Protein AF-A0A9P5DTP7-F1 (afdb_monomer_lite)

Structure (mmCIF, N/CA/C/O backbone):
data_AF-A0A9P5DTP7-F1
#
_entry.id   AF-A0A9P5DTP7-F1
#
loop_
_atom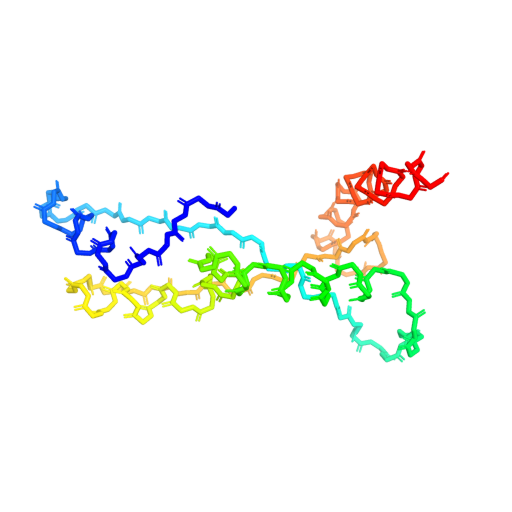_site.group_PDB
_atom_site.id
_atom_site.type_symbol
_atom_site.label_atom_id
_atom_site.label_alt_id
_atom_site.label_comp_id
_atom_site.label_asym_id
_atom_site.label_entity_id
_atom_site.label_seq_id
_atom_site.pdbx_PDB_ins_code
_atom_site.Cartn_x
_atom_site.Cartn_y
_atom_site.Cartn_z
_atom_site.occupancy
_atom_site.B_iso_or_equiv
_atom_site.auth_seq_id
_atom_site.auth_comp_id
_atom_site.auth_asym_id
_atom_site.auth_atom_id
_atom_site.pdbx_PDB_model_num
ATOM 1 N N . MET A 1 1 ? -2.652 10.927 -5.991 1.00 67.31 1 MET A N 1
ATOM 2 C CA . MET A 1 1 ? -2.037 11.871 -5.029 1.00 67.31 1 MET A CA 1
ATOM 3 C C . MET A 1 1 ? -3.066 12.916 -4.580 1.00 67.31 1 MET A C 1
ATOM 5 O O . MET A 1 1 ? -3.014 14.049 -5.035 1.00 67.31 1 MET A O 1
ATOM 9 N N . ALA A 1 2 ? -4.043 12.531 -3.750 1.00 84.06 2 ALA A N 1
ATOM 10 C CA . ALA A 1 2 ? -5.161 13.412 -3.368 1.00 84.06 2 ALA A CA 1
ATOM 11 C C . ALA A 1 2 ? -5.161 13.823 -1.882 1.00 84.06 2 ALA A C 1
ATOM 13 O O . ALA A 1 2 ? -5.740 14.849 -1.539 1.00 84.06 2 ALA A O 1
ATOM 14 N N . ILE A 1 3 ? -4.506 13.052 -1.007 1.00 92.50 3 ILE A N 1
ATOM 15 C CA . ILE A 1 3 ? -4.555 13.224 0.451 1.00 92.50 3 ILE A CA 1
ATOM 16 C C . ILE A 1 3 ? -3.165 13.588 0.971 1.00 92.50 3 ILE A C 1
ATOM 18 O O . ILE A 1 3 ? -2.204 12.860 0.733 1.00 92.50 3 ILE A O 1
ATOM 22 N N . ARG A 1 4 ? -3.071 14.719 1.677 1.00 92.94 4 ARG A N 1
ATOM 23 C CA . ARG A 1 4 ? -1.813 15.251 2.238 1.00 92.94 4 ARG A CA 1
ATOM 24 C C . ARG A 1 4 ? -1.612 14.891 3.708 1.00 92.94 4 ARG A C 1
ATOM 26 O O . ARG A 1 4 ? -0.481 14.780 4.156 1.00 92.94 4 ARG A O 1
ATOM 33 N N . ASP A 1 5 ? -2.710 14.724 4.438 1.00 95.00 5 ASP A N 1
ATOM 34 C CA . ASP A 1 5 ? -2.726 14.476 5.879 1.00 95.00 5 ASP A CA 1
ATOM 35 C C . ASP A 1 5 ? -3.557 13.219 6.161 1.00 95.00 5 ASP A C 1
ATOM 37 O O . ASP A 1 5 ? -4.780 13.264 6.319 1.00 95.00 5 ASP A O 1
ATOM 41 N N . TRP A 1 6 ? -2.878 12.073 6.125 1.00 95.50 6 TRP A N 1
ATOM 42 C CA . TRP A 1 6 ? -3.485 10.771 6.390 1.00 95.50 6 TRP A CA 1
ATOM 43 C C . TRP A 1 6 ? -3.899 10.574 7.848 1.00 95.50 6 TRP A C 1
ATOM 45 O O . TRP A 1 6 ? -5.013 10.091 8.044 1.00 95.50 6 TRP A O 1
ATOM 55 N N . PRO A 1 7 ? -3.105 10.974 8.862 1.00 95.94 7 PRO A N 1
ATOM 56 C CA . PRO A 1 7 ? -3.546 10.918 10.254 1.00 95.94 7 PRO A CA 1
ATOM 57 C C . PRO A 1 7 ? -4.877 11.641 10.476 1.00 95.94 7 PRO A C 1
ATOM 59 O O . PRO A 1 7 ? -5.800 11.073 11.061 1.00 95.94 7 PRO A O 1
ATOM 62 N N . ARG A 1 8 ? -5.028 12.856 9.930 1.00 96.94 8 ARG A N 1
ATOM 63 C CA . ARG A 1 8 ? -6.293 13.592 10.006 1.00 96.94 8 ARG A CA 1
ATOM 64 C C . ARG A 1 8 ? -7.430 12.863 9.299 1.00 96.94 8 ARG A C 1
ATOM 66 O O . ARG A 1 8 ? -8.525 12.805 9.851 1.00 96.94 8 ARG A O 1
ATOM 73 N N . LEU A 1 9 ? -7.196 12.322 8.101 1.00 96.19 9 LEU A N 1
ATOM 74 C CA . LEU A 1 9 ? -8.223 11.575 7.371 1.00 96.19 9 LEU A CA 1
ATOM 75 C C . LEU A 1 9 ? -8.685 10.342 8.159 1.00 96.19 9 LEU A C 1
ATOM 77 O O . LEU A 1 9 ? -9.886 10.098 8.237 1.00 96.19 9 LEU A O 1
ATOM 81 N N . MET A 1 10 ? -7.758 9.591 8.762 1.00 96.62 10 MET A N 1
ATOM 82 C CA . MET A 1 10 ? -8.107 8.421 9.573 1.00 96.62 10 MET A CA 1
ATOM 83 C C . MET A 1 10 ? -8.903 8.810 10.814 1.00 96.62 10 MET A C 1
ATOM 85 O O . MET A 1 10 ? -9.897 8.153 11.114 1.00 96.62 10 MET A O 1
ATOM 89 N N . GLN A 1 11 ? -8.523 9.897 11.492 1.00 97.44 11 GLN A N 1
ATOM 90 C CA . GLN A 1 11 ? -9.278 10.398 12.640 1.00 97.44 11 GLN A CA 1
ATOM 91 C C . GLN A 1 11 ? -10.697 10.808 12.233 1.00 97.44 11 GLN A C 1
ATOM 93 O O . GLN A 1 11 ? -11.670 10.382 12.845 1.00 97.44 11 GLN A O 1
ATOM 98 N N . GLN A 1 12 ? -10.828 11.568 11.143 1.00 97.06 12 GLN A N 1
ATOM 99 C CA . GLN A 1 12 ? -12.133 11.965 10.618 1.00 97.06 12 GLN A CA 1
ATOM 100 C C . GLN A 1 12 ? -12.983 10.754 10.240 1.00 97.06 12 GLN A C 1
ATOM 102 O O . GLN A 1 12 ? -14.174 10.736 10.534 1.00 97.06 12 GLN A O 1
ATOM 107 N N . ALA A 1 13 ? -12.388 9.744 9.606 1.00 95.94 13 ALA A N 1
ATOM 108 C CA . ALA A 1 13 ? -13.085 8.510 9.282 1.00 95.94 13 ALA A CA 1
ATOM 109 C C . ALA A 1 13 ? -13.604 7.834 10.561 1.00 95.94 13 ALA A C 1
ATOM 111 O O . ALA A 1 13 ? -14.793 7.536 10.650 1.00 95.94 13 ALA A O 1
ATOM 112 N N . PHE A 1 14 ? -12.744 7.666 11.570 1.00 96.00 14 PHE A N 1
ATOM 113 C CA . PHE A 1 14 ? -13.102 7.055 12.849 1.00 96.00 14 PHE A CA 1
ATOM 114 C C . PHE A 1 14 ? -14.254 7.788 13.552 1.00 96.00 14 PHE A C 1
ATOM 116 O O . PHE A 1 14 ? -15.230 7.150 13.943 1.00 96.00 14 PHE A O 1
ATOM 123 N N . ASP A 1 15 ? -14.193 9.119 13.629 1.00 97.06 15 ASP A N 1
ATOM 124 C CA . ASP A 1 15 ? -15.189 9.947 14.325 1.00 97.06 15 ASP A CA 1
ATOM 125 C C . ASP A 1 15 ? -16.591 9.879 13.688 1.00 97.06 15 ASP A C 1
ATOM 127 O O . ASP A 1 15 ? -17.596 10.110 14.362 1.00 97.06 15 ASP A O 1
ATOM 131 N N . HIS A 1 16 ? -16.677 9.576 12.387 1.00 96.31 16 HIS A N 1
ATOM 132 C CA . HIS A 1 16 ? -17.941 9.543 11.640 1.00 96.31 16 HIS A CA 1
ATOM 133 C C . HIS A 1 16 ? -18.487 8.128 11.420 1.00 96.31 16 HIS A C 1
ATOM 135 O O . HIS A 1 16 ? -19.640 7.971 11.002 1.00 96.31 16 HIS A O 1
ATOM 141 N N . PHE A 1 17 ? -17.696 7.086 11.688 1.00 95.19 17 PHE A N 1
ATOM 142 C CA . PHE A 1 17 ? -18.176 5.717 11.577 1.00 95.19 17 PHE A CA 1
ATOM 143 C C . PHE A 1 17 ? -19.090 5.347 12.745 1.00 95.19 17 PHE A C 1
ATOM 145 O O . PHE A 1 17 ? -18.853 5.667 13.908 1.00 95.19 17 PHE A O 1
ATOM 152 N N . LYS A 1 18 ? -20.161 4.612 12.431 1.00 95.44 18 LYS A N 1
ATOM 153 C CA . LYS A 1 18 ? -21.013 4.011 13.459 1.00 95.44 18 LYS A CA 1
ATOM 154 C C . LYS A 1 18 ? -20.239 2.903 14.186 1.00 95.44 18 LYS A C 1
ATOM 156 O O . LYS A 1 18 ? -19.462 2.196 13.537 1.00 95.44 18 LYS A O 1
ATOM 161 N N . PRO A 1 19 ? -20.498 2.674 15.485 1.00 93.25 19 PRO A N 1
ATOM 162 C CA . PRO A 1 19 ? -19.937 1.529 16.193 1.00 93.25 19 PRO A CA 1
ATOM 163 C C . PRO A 1 19 ? -20.208 0.215 15.442 1.00 93.25 19 PRO A C 1
ATOM 165 O O . PRO A 1 19 ? -21.349 -0.065 15.077 1.00 93.25 19 PRO A O 1
ATOM 168 N N . GLY A 1 20 ? -19.155 -0.571 15.200 1.00 92.12 20 GLY A N 1
ATOM 169 C CA . GLY A 1 20 ? -19.224 -1.845 14.472 1.00 92.12 20 GLY A CA 1
ATOM 170 C C . GLY A 1 20 ? -19.123 -1.748 12.943 1.00 92.12 20 GLY A C 1
ATOM 171 O O . GLY A 1 20 ? -19.216 -2.773 12.274 1.00 92.12 20 GLY A O 1
ATOM 172 N N . ALA A 1 21 ? -18.939 -0.554 12.372 1.00 93.88 21 ALA A N 1
ATOM 173 C CA . ALA A 1 21 ? -18.669 -0.407 10.943 1.00 93.88 21 ALA A CA 1
ATOM 174 C C . ALA A 1 21 ? -17.245 -0.862 10.571 1.00 93.88 21 ALA A C 1
ATOM 176 O O . ALA A 1 21 ? -16.325 -0.806 11.386 1.00 93.88 21 ALA A O 1
ATOM 177 N N . TYR A 1 22 ? -17.072 -1.254 9.307 1.00 93.44 22 TYR A N 1
ATOM 178 C CA . TYR A 1 22 ? -15.777 -1.599 8.726 1.00 93.44 22 TYR A CA 1
ATOM 179 C C . TYR A 1 22 ? -15.299 -0.501 7.780 1.00 93.44 22 TYR A C 1
AT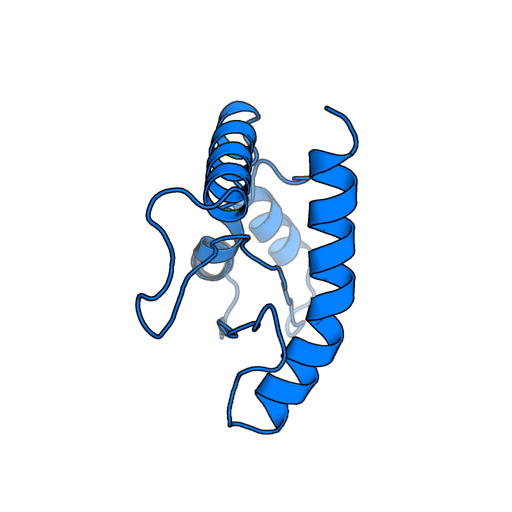OM 181 O O . TYR A 1 22 ? -16.078 0.059 7.009 1.00 93.44 22 TYR A O 1
ATOM 189 N N . PHE A 1 23 ? -13.995 -0.245 7.818 1.00 92.81 23 PHE A N 1
ATOM 190 C CA . PHE A 1 23 ? -13.302 0.665 6.921 1.00 92.81 23 PHE A CA 1
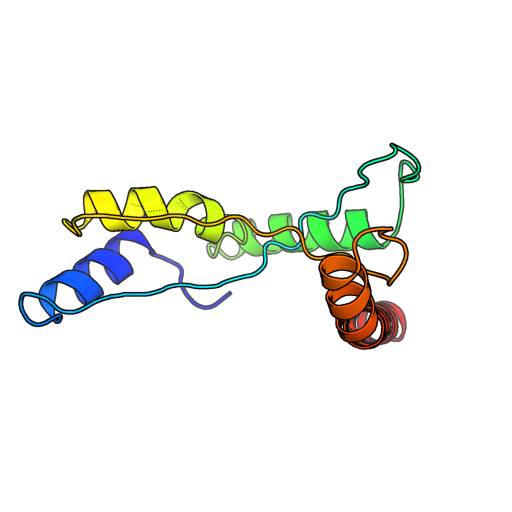ATOM 191 C C . PHE A 1 23 ? -12.242 -0.112 6.146 1.00 92.81 23 PHE A C 1
ATOM 193 O O . PHE A 1 23 ? -11.457 -0.850 6.739 1.00 92.81 23 PHE A O 1
ATOM 200 N N . GLN A 1 24 ? -12.230 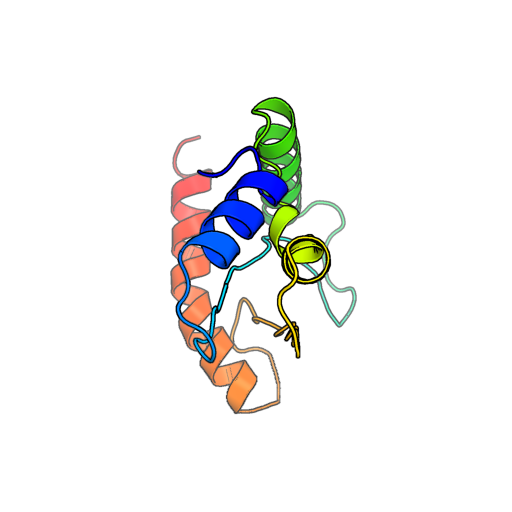0.042 4.822 1.00 94.88 24 GLN A N 1
ATOM 201 C CA . GLN A 1 24 ? -11.272 -0.624 3.949 1.00 94.88 24 GLN A CA 1
ATOM 202 C C . GLN A 1 24 ? -10.586 0.396 3.048 1.00 94.88 24 GLN A C 1
ATOM 204 O O . GLN A 1 24 ? -11.237 1.224 2.411 1.00 94.88 24 GLN A O 1
ATOM 209 N N . LEU A 1 25 ? -9.264 0.274 2.963 1.00 94.69 25 LEU A N 1
ATOM 210 C CA . LEU A 1 25 ? -8.435 0.980 2.000 1.00 94.69 25 LEU A CA 1
ATOM 211 C C . LEU A 1 25 ? -7.727 -0.029 1.105 1.00 94.69 25 LEU A C 1
ATOM 213 O O . LEU A 1 25 ? -7.270 -1.076 1.561 1.00 94.69 25 LEU A O 1
ATOM 217 N N . SER A 1 26 ? -7.627 0.307 -0.174 1.00 93.81 26 SER A N 1
ATOM 218 C CA . SER A 1 26 ? -6.898 -0.471 -1.170 1.00 93.81 26 SER A CA 1
ATOM 219 C C . SER A 1 26 ? -6.137 0.474 -2.083 1.00 93.81 26 SER A C 1
ATOM 221 O O . SER A 1 26 ? -6.678 1.490 -2.523 1.00 93.81 26 SER A O 1
ATOM 223 N N . GLY A 1 27 ? -4.893 0.133 -2.389 1.00 91.12 27 GLY A N 1
ATOM 224 C CA . GLY A 1 27 ? -4.060 0.921 -3.279 1.00 91.12 27 GLY A CA 1
ATOM 225 C C . GLY A 1 27 ? -2.867 0.121 -3.770 1.00 91.12 27 GLY A C 1
ATOM 226 O O . GLY A 1 27 ? -2.417 -0.815 -3.113 1.00 91.12 27 GLY A O 1
ATOM 227 N N . SER A 1 28 ? -2.365 0.506 -4.936 1.00 88.38 28 SER A N 1
ATOM 228 C CA . SER A 1 28 ? -1.125 -0.007 -5.503 1.00 88.38 28 SER A CA 1
ATOM 229 C C . SER A 1 28 ? 0.023 0.946 -5.186 1.00 88.38 28 SER A C 1
ATOM 231 O O . SER A 1 28 ? -0.112 2.164 -5.330 1.00 88.38 28 SER A O 1
ATOM 233 N N . VAL A 1 29 ? 1.171 0.391 -4.814 1.00 89.88 29 VAL A N 1
ATOM 234 C CA . VAL A 1 29 ? 2.424 1.139 -4.684 1.00 89.88 29 VAL A CA 1
ATOM 235 C C . VAL A 1 29 ? 3.263 0.822 -5.926 1.00 89.88 29 VAL A C 1
ATOM 237 O O . VAL A 1 29 ? 3.577 -0.352 -6.123 1.00 89.88 29 VAL A O 1
ATOM 240 N N . PRO A 1 30 ? 3.610 1.808 -6.779 1.00 84.56 30 PRO A N 1
ATOM 241 C CA . PRO A 1 30 ? 4.362 1.583 -8.019 1.00 84.56 30 PRO A CA 1
ATOM 242 C C . PRO A 1 30 ? 5.863 1.363 -7.744 1.00 84.56 30 PRO A C 1
ATOM 244 O O . PRO A 1 30 ? 6.730 2.047 -8.284 1.00 84.56 30 PRO A O 1
ATOM 247 N N . ASP A 1 31 ? 6.162 0.420 -6.854 1.00 87.25 31 ASP A N 1
ATOM 248 C CA . ASP A 1 31 ? 7.501 -0.031 -6.483 1.00 87.25 31 ASP A CA 1
ATOM 249 C C . ASP A 1 31 ? 7.812 -1.323 -7.255 1.00 87.25 31 ASP A C 1
ATOM 251 O O . ASP A 1 31 ? 7.516 -2.435 -6.808 1.00 87.25 31 ASP A O 1
ATOM 255 N N . PHE A 1 32 ? 8.328 -1.163 -8.477 1.00 84.69 32 PHE A N 1
ATOM 256 C CA . PHE A 1 32 ? 8.603 -2.269 -9.395 1.00 84.69 32 PHE A CA 1
ATOM 257 C C . PHE A 1 32 ? 9.804 -3.101 -8.931 1.00 84.69 32 PHE A C 1
ATOM 259 O O . PHE A 1 32 ? 10.895 -2.575 -8.715 1.00 84.69 32 PHE A O 1
ATOM 266 N N . LYS A 1 33 ? 9.614 -4.422 -8.833 1.00 83.38 33 LYS A N 1
ATOM 267 C CA . LYS A 1 33 ? 10.631 -5.389 -8.388 1.00 83.38 33 LYS A CA 1
ATOM 268 C C . LYS A 1 33 ? 10.655 -6.616 -9.290 1.00 83.38 33 LYS A C 1
ATOM 270 O O . LYS A 1 33 ? 9.678 -6.897 -9.981 1.00 83.38 33 LYS A O 1
ATOM 275 N N . SER A 1 34 ? 11.758 -7.360 -9.228 1.00 82.75 34 SER A N 1
ATOM 276 C CA . SER A 1 34 ? 11.872 -8.695 -9.821 1.00 82.75 34 SER A CA 1
ATOM 277 C C . SER A 1 34 ? 12.078 -9.739 -8.737 1.00 82.75 34 SER A C 1
ATOM 279 O O . SER A 1 34 ? 12.861 -9.515 -7.815 1.00 82.75 34 SER A O 1
ATOM 281 N N . ASP A 1 35 ? 11.421 -10.889 -8.874 1.00 81.44 35 ASP A N 1
ATOM 282 C CA . ASP A 1 35 ? 11.597 -12.023 -7.957 1.00 81.44 35 ASP A CA 1
ATOM 283 C C . ASP A 1 35 ? 12.856 -12.857 -8.294 1.00 81.44 35 ASP A C 1
ATOM 285 O O . ASP A 1 35 ? 13.331 -13.620 -7.459 1.00 81.44 35 ASP A O 1
ATOM 289 N N . ASP A 1 36 ? 13.411 -12.714 -9.502 1.00 81.12 36 ASP A N 1
ATOM 290 C CA . ASP A 1 36 ? 14.528 -13.514 -10.036 1.00 81.12 36 ASP A CA 1
ATOM 291 C C . ASP A 1 36 ? 15.820 -12.708 -10.279 1.00 81.12 36 ASP A C 1
ATOM 293 O O . ASP A 1 36 ? 16.796 -13.234 -10.810 1.00 81.12 36 ASP A O 1
ATOM 297 N N . GLY A 1 37 ? 15.830 -11.421 -9.916 1.00 73.25 37 GLY A N 1
ATOM 298 C CA . GLY A 1 37 ? 16.984 -10.539 -10.105 1.00 73.25 37 GLY A CA 1
ATOM 299 C C . GLY A 1 37 ? 17.318 -10.209 -11.565 1.00 73.25 37 GLY A C 1
ATOM 300 O O . GLY A 1 37 ? 18.357 -9.610 -11.818 1.00 73.25 37 GLY A O 1
ATOM 301 N N . THR A 1 38 ? 16.449 -10.545 -12.525 1.00 76.44 38 THR A N 1
ATOM 302 C CA . THR A 1 38 ? 16.655 -10.235 -13.956 1.00 76.44 38 THR A CA 1
ATOM 303 C C . THR A 1 38 ? 16.410 -8.769 -14.310 1.00 76.44 38 THR A C 1
ATOM 305 O O . THR A 1 38 ? 16.567 -8.376 -15.467 1.00 76.44 38 THR A O 1
ATOM 308 N N . LEU A 1 39 ? 16.039 -7.946 -13.324 1.00 73.00 39 LEU A N 1
ATOM 309 C CA . LEU A 1 39 ? 15.820 -6.523 -13.520 1.00 73.00 39 LEU A CA 1
ATOM 310 C C . LEU A 1 39 ? 17.139 -5.857 -13.937 1.00 73.00 39 LEU A C 1
ATOM 312 O O . LEU A 1 39 ? 18.107 -5.914 -13.173 1.00 73.00 39 LEU A O 1
ATOM 316 N N . PRO A 1 40 ? 17.198 -5.207 -15.112 1.00 72.19 40 PRO A N 1
ATOM 317 C CA . PRO A 1 40 ? 18.350 -4.395 -15.458 1.00 72.19 40 PRO A CA 1
ATOM 318 C C . PRO A 1 40 ? 18.559 -3.289 -14.407 1.00 72.19 40 PRO A C 1
ATOM 320 O O . PRO A 1 40 ? 17.604 -2.889 -13.739 1.00 72.19 40 PRO A O 1
ATOM 323 N N . PRO A 1 41 ? 19.784 -2.761 -14.261 1.00 63.84 41 PRO A N 1
ATOM 324 C CA . PRO A 1 41 ? 20.075 -1.700 -13.297 1.00 63.84 41 PRO A CA 1
ATOM 325 C C . PRO A 1 41 ? 19.384 -0.368 -13.629 1.00 63.84 41 PRO A C 1
ATOM 327 O O . PRO A 1 41 ? 19.144 0.420 -12.715 1.00 63.84 41 PRO A O 1
ATOM 330 N N . ASP A 1 42 ? 19.041 -0.131 -14.902 1.00 63.62 42 ASP A N 1
ATOM 331 C CA . ASP A 1 42 ? 18.416 1.117 -15.358 1.00 63.62 42 ASP A CA 1
ATOM 332 C C . ASP A 1 42 ? 17.249 0.905 -16.346 1.00 63.62 42 ASP A C 1
ATOM 334 O O . ASP A 1 42 ? 17.332 1.242 -17.528 1.00 63.62 42 ASP A O 1
ATOM 338 N N . PRO A 1 43 ? 16.149 0.261 -15.929 1.00 72.12 43 PRO A N 1
ATOM 339 C CA . PRO A 1 43 ? 14.966 0.150 -16.753 1.00 72.12 43 PRO A CA 1
ATOM 340 C C . PRO A 1 43 ? 14.103 1.400 -16.590 1.00 72.12 43 PRO A C 1
ATOM 342 O O . PRO A 1 43 ? 13.828 1.840 -15.470 1.00 72.12 43 PRO A O 1
ATOM 345 N N . ALA A 1 44 ? 13.549 1.877 -17.701 1.00 76.88 44 ALA A N 1
ATOM 346 C CA . ALA A 1 44 ? 12.698 3.065 -17.742 1.00 76.88 44 ALA A CA 1
ATOM 347 C C . ALA A 1 44 ? 11.513 3.032 -16.742 1.00 76.88 44 ALA A C 1
ATOM 349 O O . ALA A 1 44 ? 11.067 4.069 -16.259 1.00 76.88 44 ALA A O 1
ATOM 350 N N . TYR A 1 45 ? 11.013 1.847 -16.368 1.00 75.12 45 TYR A N 1
ATOM 351 C CA . TYR A 1 45 ? 9.950 1.705 -15.361 1.00 75.12 45 TYR A CA 1
ATOM 352 C C . TYR A 1 45 ? 10.429 1.892 -13.909 1.00 75.12 45 TYR A C 1
ATOM 354 O O . TYR A 1 45 ? 9.654 2.374 -13.083 1.00 75.12 45 TYR A O 1
ATOM 362 N N . ILE A 1 46 ? 11.686 1.564 -13.576 1.00 81.88 46 ILE A N 1
ATOM 363 C CA . ILE A 1 46 ? 12.246 1.897 -12.252 1.00 81.88 46 ILE A CA 1
ATOM 364 C C . ILE A 1 46 ? 12.433 3.406 -12.153 1.00 81.88 46 ILE A C 1
ATOM 366 O O . ILE A 1 46 ? 12.100 3.989 -11.123 1.00 81.88 46 ILE A O 1
ATOM 370 N N . GLU A 1 47 ? 12.952 4.034 -13.210 1.00 82.88 47 GLU A N 1
ATOM 371 C CA . GLU A 1 47 ? 13.093 5.488 -13.270 1.00 82.88 47 GLU A CA 1
ATOM 372 C C . GLU A 1 47 ? 11.730 6.164 -13.086 1.00 82.88 47 GLU A C 1
ATOM 374 O O . GLU A 1 47 ? 11.577 6.979 -12.181 1.00 82.88 47 GLU A O 1
ATOM 379 N N . MET A 1 48 ? 10.705 5.724 -13.824 1.00 82.88 48 MET A N 1
ATOM 380 C CA . MET A 1 48 ? 9.332 6.213 -13.667 1.00 82.88 48 MET A CA 1
ATOM 381 C C . MET A 1 48 ? 8.833 6.109 -12.215 1.00 82.88 48 MET A C 1
ATOM 383 O O . MET A 1 48 ? 8.265 7.068 -11.688 1.00 82.88 48 MET A O 1
ATOM 387 N N . GLY A 1 49 ? 9.059 4.969 -11.549 1.00 87.88 49 GLY A N 1
ATOM 388 C CA . GLY A 1 49 ? 8.706 4.780 -10.139 1.00 87.88 49 GLY A CA 1
ATOM 389 C C . GLY A 1 49 ? 9.458 5.739 -9.210 1.00 87.88 49 GLY A C 1
ATOM 390 O O . GLY A 1 49 ? 8.842 6.410 -8.381 1.00 87.88 49 GLY A O 1
ATOM 391 N N . LYS A 1 50 ? 10.779 5.874 -9.380 1.00 87.88 50 LYS A N 1
ATOM 392 C CA . LYS A 1 50 ? 11.611 6.815 -8.607 1.00 87.88 50 LYS A CA 1
ATOM 393 C C . LYS A 1 50 ? 11.130 8.253 -8.781 1.00 87.88 50 LYS A C 1
ATOM 395 O O . LYS A 1 50 ? 10.858 8.924 -7.787 1.00 87.88 50 LYS A O 1
ATOM 400 N N . THR A 1 51 ? 10.944 8.694 -10.023 1.00 88.69 51 THR A N 1
ATOM 401 C CA . THR A 1 51 ? 10.435 10.027 -10.352 1.00 88.69 51 THR A CA 1
ATOM 402 C C . THR A 1 51 ? 9.062 10.265 -9.730 1.00 88.69 51 THR A C 1
ATOM 404 O O . THR A 1 51 ? 8.839 11.317 -9.131 1.00 88.69 51 THR A O 1
ATOM 407 N N . TYR A 1 52 ? 8.157 9.281 -9.792 1.00 89.75 52 TYR A N 1
ATOM 408 C CA . TYR A 1 52 ? 6.853 9.359 -9.133 1.00 89.75 52 TYR A CA 1
ATOM 409 C C . TYR A 1 52 ? 6.997 9.598 -7.626 1.00 89.75 52 TYR A C 1
ATOM 411 O O . TYR A 1 52 ? 6.380 10.523 -7.092 1.00 89.75 52 TYR A O 1
ATOM 419 N N . PHE A 1 53 ? 7.832 8.820 -6.932 1.00 92.00 53 PHE A N 1
ATOM 420 C CA . PHE A 1 53 ? 8.015 8.985 -5.492 1.00 92.00 53 PHE A CA 1
ATOM 421 C C . PHE A 1 53 ? 8.668 10.323 -5.136 1.00 92.00 53 PHE A C 1
ATOM 423 O O . PHE A 1 53 ? 8.185 10.996 -4.224 1.00 92.00 53 PHE A O 1
ATOM 430 N N . GLU A 1 54 ? 9.687 10.757 -5.874 1.00 92.00 54 GLU A N 1
ATOM 431 C CA . GLU A 1 54 ? 10.323 12.063 -5.677 1.00 92.00 54 GLU A CA 1
ATOM 432 C C . GLU A 1 54 ? 9.333 13.219 -5.862 1.00 92.00 54 GLU A C 1
ATOM 434 O O . GLU A 1 54 ? 9.234 14.101 -5.004 1.00 92.00 54 GLU A O 1
ATOM 439 N N . MET A 1 55 ? 8.554 13.202 -6.947 1.00 92.06 55 MET A N 1
ATOM 440 C CA . MET A 1 55 ? 7.516 14.203 -7.197 1.00 92.06 55 MET A CA 1
ATOM 441 C C . MET A 1 55 ? 6.462 14.187 -6.090 1.00 92.06 55 MET A C 1
ATOM 443 O O . MET A 1 55 ? 6.119 15.243 -5.561 1.00 92.06 55 MET A O 1
ATOM 447 N N . SER A 1 56 ? 5.995 12.999 -5.693 1.00 92.25 56 SER A N 1
ATOM 448 C CA . SER A 1 56 ? 4.975 12.824 -4.653 1.00 92.25 56 SER A CA 1
ATOM 449 C C . SER A 1 56 ? 5.408 13.425 -3.306 1.00 92.25 56 SER A C 1
ATOM 451 O O . SER A 1 56 ? 4.622 14.091 -2.626 1.00 92.25 56 SER A O 1
ATOM 453 N N . GLN A 1 57 ? 6.687 13.272 -2.946 1.00 90.81 57 GLN A N 1
ATOM 454 C CA . GLN A 1 57 ? 7.250 13.863 -1.735 1.00 90.81 57 GLN A CA 1
ATOM 455 C C . GLN A 1 57 ? 7.342 15.384 -1.846 1.00 90.81 57 GLN A C 1
ATOM 457 O O . GLN A 1 57 ? 6.910 16.084 -0.933 1.00 90.81 57 GLN A O 1
ATOM 462 N N . ARG A 1 58 ? 7.830 15.909 -2.978 1.00 91.56 58 ARG A N 1
ATOM 463 C CA . ARG A 1 58 ? 7.954 17.361 -3.201 1.00 91.56 58 ARG A CA 1
ATOM 464 C C . ARG A 1 58 ? 6.615 18.079 -3.154 1.00 91.56 58 ARG A C 1
ATOM 466 O O . ARG A 1 58 ? 6.532 19.178 -2.618 1.00 91.56 58 ARG A O 1
ATOM 473 N N . ILE A 1 59 ? 5.564 17.464 -3.691 1.00 91.50 59 ILE A N 1
ATOM 474 C CA . ILE A 1 59 ? 4.230 18.057 -3.629 1.00 91.50 59 ILE A CA 1
ATOM 475 C C . ILE A 1 59 ? 3.588 17.899 -2.252 1.00 91.50 59 ILE A C 1
ATOM 477 O O . ILE A 1 59 ? 2.515 18.451 -2.072 1.00 91.50 59 ILE A O 1
ATOM 481 N N . GLY A 1 60 ? 4.171 17.165 -1.298 1.00 88.88 60 GLY A N 1
ATOM 482 C CA . GLY A 1 60 ? 3.585 16.932 0.027 1.00 88.88 60 GLY A CA 1
ATOM 483 C C . GLY A 1 60 ? 2.416 15.939 0.025 1.00 88.88 60 GLY A C 1
ATOM 484 O O . GLY A 1 60 ? 1.495 16.069 0.825 1.00 88.88 60 GLY A O 1
ATOM 485 N N . CYS A 1 61 ? 2.408 14.986 -0.909 1.00 91.50 61 CYS A N 1
ATOM 486 C CA . CYS A 1 61 ? 1.449 13.884 -0.968 1.00 91.50 61 CYS A CA 1
ATOM 487 C C . CYS A 1 61 ? 2.219 12.597 -1.269 1.00 91.50 61 CYS A C 1
ATOM 489 O O . CYS A 1 61 ? 2.269 12.156 -2.417 1.00 91.50 61 CYS A O 1
ATOM 491 N N . SER A 1 62 ? 2.836 12.017 -0.240 1.00 90.81 62 SER A N 1
ATOM 492 C CA . SER A 1 62 ? 3.733 10.870 -0.386 1.00 90.81 62 SER A CA 1
ATOM 493 C C . SER A 1 62 ? 3.040 9.676 -1.059 1.00 90.81 62 SER A C 1
ATOM 495 O O . SER A 1 62 ? 1.973 9.224 -0.647 1.00 90.81 62 SER A O 1
ATOM 497 N N . GLY A 1 63 ? 3.667 9.135 -2.104 1.00 90.62 63 GLY A N 1
ATOM 498 C CA . GLY A 1 63 ? 3.236 7.898 -2.757 1.00 90.62 63 GLY A CA 1
ATOM 499 C C . GLY A 1 63 ? 3.431 6.651 -1.890 1.00 90.62 63 GLY A C 1
ATOM 500 O O . GLY A 1 63 ? 2.899 5.598 -2.224 1.00 90.62 63 GLY A O 1
ATOM 501 N N . TRP A 1 64 ? 4.167 6.771 -0.779 1.00 92.56 64 TRP A N 1
ATOM 502 C CA . TRP A 1 64 ? 4.433 5.684 0.166 1.00 92.56 64 TRP A CA 1
ATOM 503 C C . TRP A 1 64 ? 3.360 5.529 1.246 1.00 92.56 64 TRP A C 1
ATOM 505 O O . TRP A 1 64 ? 3.416 4.584 2.017 1.00 92.56 64 TRP A O 1
ATOM 515 N N . GLU A 1 65 ? 2.372 6.420 1.315 1.00 93.12 65 GLU A N 1
ATOM 516 C CA . GLU A 1 65 ? 1.338 6.378 2.359 1.00 93.12 65 GLU A CA 1
ATOM 517 C C . GLU A 1 65 ? 0.570 5.050 2.475 1.00 93.12 65 GLU A C 1
ATOM 519 O O . GLU A 1 65 ? 0.248 4.681 3.606 1.00 93.12 65 GLU A O 1
ATOM 524 N N . PRO A 1 66 ? 0.338 4.268 1.396 1.00 93.75 66 PRO A N 1
ATOM 525 C CA . PRO A 1 66 ? -0.278 2.953 1.536 1.00 93.75 66 PRO A CA 1
ATOM 526 C C . PRO A 1 66 ? 0.459 1.998 2.483 1.00 93.75 66 PRO A C 1
ATOM 528 O O . PRO A 1 66 ? -0.193 1.179 3.121 1.00 93.75 66 PRO A O 1
ATOM 531 N N . THR A 1 67 ? 1.784 2.125 2.643 1.00 93.44 67 THR A N 1
ATOM 532 C CA . THR A 1 67 ? 2.563 1.281 3.573 1.00 93.44 67 THR A CA 1
ATOM 533 C C . THR A 1 67 ? 2.409 1.691 5.040 1.00 93.44 67 THR A C 1
ATOM 535 O O . THR A 1 67 ? 2.894 0.998 5.929 1.00 93.44 67 THR A O 1
ATOM 538 N N . ARG A 1 68 ? 1.746 2.824 5.304 1.00 94.81 68 ARG A N 1
ATOM 539 C CA . ARG A 1 68 ? 1.518 3.385 6.644 1.00 94.81 68 ARG A CA 1
ATOM 540 C C . ARG A 1 68 ? 0.051 3.370 7.054 1.00 94.81 68 ARG A C 1
ATOM 542 O O . ARG A 1 68 ? -0.271 3.718 8.185 1.00 94.81 68 ARG A O 1
ATOM 549 N N . TRP A 1 69 ? -0.861 2.956 6.174 1.00 95.69 69 TRP A N 1
ATOM 550 C CA . TRP A 1 69 ? -2.297 2.957 6.468 1.00 95.69 69 TRP A CA 1
ATOM 551 C C . TRP A 1 69 ? -2.665 2.134 7.696 1.00 95.69 69 TRP A C 1
ATOM 553 O O . TRP A 1 69 ? -3.546 2.550 8.450 1.00 95.69 69 TRP A O 1
ATOM 563 N N . LYS A 1 70 ? -1.985 1.006 7.927 1.00 96.12 70 LYS A N 1
ATOM 564 C CA . LYS A 1 70 ? -2.191 0.192 9.127 1.00 96.12 70 LYS A CA 1
ATOM 565 C C . LYS A 1 70 ? -1.893 0.984 10.398 1.00 96.12 70 LYS A C 1
ATOM 567 O O . LYS A 1 70 ? -2.740 1.047 11.283 1.00 96.12 70 LYS A O 1
ATOM 572 N N . GLU A 1 71 ? -0.724 1.617 10.452 1.00 96.81 71 GLU A N 1
ATOM 573 C CA . GLU A 1 71 ? -0.297 2.454 11.575 1.00 96.81 71 GLU A CA 1
ATOM 574 C C . GLU A 1 71 ? -1.259 3.631 11.781 1.00 96.81 71 GLU A C 1
ATOM 576 O O . GLU A 1 71 ? -1.770 3.830 12.881 1.00 96.81 71 GLU A O 1
ATOM 581 N N . HIS A 1 72 ? -1.589 4.364 10.711 1.00 96.69 72 HIS A N 1
ATOM 582 C CA . HIS A 1 72 ? -2.519 5.495 10.782 1.00 96.69 72 HIS A CA 1
ATOM 583 C C . HIS A 1 72 ? -3.900 5.076 11.305 1.00 96.69 72 HIS A C 1
ATOM 585 O O . HIS A 1 72 ? -4.501 5.791 12.104 1.00 96.69 72 HIS A O 1
ATOM 591 N N . SER A 1 73 ? -4.396 3.907 10.887 1.00 96.31 73 SER A N 1
ATOM 592 C CA . SER A 1 73 ? -5.689 3.378 11.339 1.00 96.31 73 SER A CA 1
ATOM 593 C C . SER A 1 73 ? -5.653 2.985 12.819 1.00 96.31 73 SER A C 1
ATOM 595 O O . SER A 1 73 ? -6.581 3.293 13.564 1.00 96.31 73 SER A O 1
ATOM 597 N N . GLN A 1 74 ? -4.571 2.342 13.267 1.00 96.50 74 GLN A N 1
ATOM 598 C CA . GLN A 1 74 ? -4.386 1.984 14.676 1.00 96.50 74 GLN A CA 1
ATOM 599 C C . GLN A 1 74 ? -4.313 3.232 15.564 1.00 96.50 74 GLN A C 1
ATOM 601 O O . GLN A 1 74 ? -4.987 3.292 16.591 1.00 96.50 74 GLN A O 1
ATOM 606 N N . ASN A 1 75 ? -3.564 4.249 15.134 1.00 97.44 75 ASN A N 1
ATOM 607 C CA . ASN A 1 75 ? -3.417 5.508 15.865 1.00 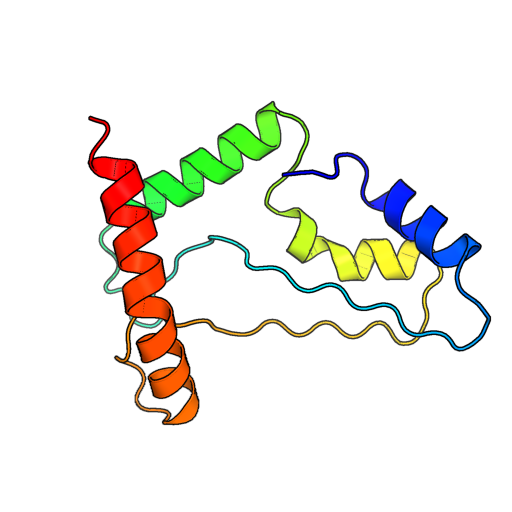97.44 75 ASN A CA 1
ATOM 608 C C . ASN A 1 75 ? -4.738 6.288 15.981 1.00 97.44 75 ASN A C 1
ATOM 610 O O . ASN A 1 75 ? -4.967 6.932 17.000 1.00 97.44 75 ASN A O 1
ATOM 614 N N . ALA A 1 76 ? -5.620 6.205 14.978 1.00 96.50 76 ALA A N 1
ATOM 615 C CA . ALA A 1 76 ? -6.948 6.826 15.020 1.00 96.50 76 ALA A CA 1
ATOM 616 C C . ALA A 1 76 ? -7.947 6.103 15.949 1.00 96.50 76 ALA A C 1
ATOM 618 O O . ALA A 1 76 ? -8.979 6.673 16.297 1.00 96.50 76 ALA A O 1
ATOM 619 N N . GLY A 1 77 ? -7.656 4.863 16.363 1.00 95.69 77 GLY A N 1
ATOM 620 C CA . GLY A 1 77 ? -8.488 4.086 17.289 1.00 95.69 77 GLY A CA 1
ATOM 621 C C . GLY A 1 77 ? -9.266 2.926 16.660 1.00 95.69 77 GLY A C 1
ATOM 622 O O . GLY A 1 77 ? -10.042 2.269 17.364 1.00 95.69 77 GLY A O 1
ATOM 623 N N . PHE A 1 78 ? -9.062 2.626 15.370 1.00 95.75 78 PHE A N 1
ATOM 624 C CA . PHE A 1 78 ? -9.645 1.430 14.758 1.00 95.75 78 PHE A CA 1
ATOM 625 C C . PHE A 1 78 ? -9.110 0.158 15.429 1.00 95.75 78 PHE A C 1
ATOM 627 O O . PHE A 1 78 ? -7.927 0.042 15.756 1.00 95.75 78 PHE A O 1
ATOM 634 N N . LYS A 1 79 ? -9.999 -0.820 15.617 1.00 94.50 79 LYS A N 1
ATOM 635 C CA . LYS A 1 79 ? -9.676 -2.136 16.181 1.00 94.50 79 LYS A CA 1
ATOM 636 C C . LYS A 1 79 ? -9.606 -3.183 15.073 1.00 94.50 79 LYS A C 1
ATOM 638 O O . LYS A 1 79 ? -10.133 -2.962 13.988 1.00 94.50 79 LYS A O 1
ATOM 643 N N . ASP A 1 80 ? -8.933 -4.298 15.357 1.00 95.12 80 ASP A N 1
ATOM 644 C CA . ASP A 1 80 ? -8.824 -5.448 14.447 1.00 95.12 80 ASP A CA 1
ATOM 645 C C . ASP A 1 80 ? -8.271 -5.087 13.055 1.00 95.12 80 ASP A C 1
ATOM 647 O O . ASP A 1 80 ? -8.721 -5.585 12.025 1.00 95.12 80 ASP A O 1
ATOM 651 N N . VAL A 1 81 ? -7.276 -4.192 13.017 1.00 96.31 81 VAL A N 1
ATOM 652 C CA . VAL A 1 81 ? -6.692 -3.695 11.763 1.00 96.31 81 VAL A CA 1
ATOM 653 C C . VAL A 1 81 ? -5.886 -4.795 11.065 1.00 96.31 81 VAL A C 1
ATOM 655 O O . VAL A 1 81 ? -4.823 -5.210 11.540 1.00 96.31 81 VAL A O 1
ATOM 658 N N . VAL A 1 82 ? -6.367 -5.223 9.896 1.00 96.31 82 VAL A N 1
ATOM 659 C CA . VAL A 1 82 ? -5.716 -6.209 9.022 1.00 96.31 82 VAL A CA 1
ATOM 660 C C . VAL A 1 82 ? -5.082 -5.508 7.824 1.00 96.31 82 VAL A C 1
ATOM 662 O O . VAL A 1 82 ? -5.706 -4.672 7.178 1.00 96.31 82 VAL A O 1
ATOM 665 N N . GLU A 1 83 ? -3.851 -5.894 7.499 1.00 96.00 83 GLU A N 1
ATOM 666 C CA . GLU A 1 83 ? -3.149 -5.459 6.291 1.00 96.00 83 GLU A CA 1
ATOM 667 C C . GLU A 1 83 ? -2.866 -6.670 5.407 1.00 96.00 83 GLU A C 1
ATOM 669 O O . GLU A 1 83 ? -2.423 -7.713 5.893 1.00 96.00 83 GLU A O 1
ATOM 674 N N . GLN A 1 84 ? -3.131 -6.524 4.110 1.00 95.25 84 GLN A N 1
ATOM 675 C CA . GLN A 1 84 ? -2.855 -7.542 3.104 1.00 95.25 84 GLN A CA 1
ATOM 676 C C . GLN A 1 84 ? -2.020 -6.920 1.990 1.00 95.25 84 GLN A C 1
ATOM 678 O O . GLN A 1 84 ? -2.489 -6.041 1.269 1.00 95.25 84 GLN A O 1
ATOM 683 N N . VAL A 1 85 ? -0.781 -7.390 1.848 1.00 92.88 85 VAL A N 1
ATOM 684 C CA . VAL A 1 85 ? 0.110 -6.995 0.753 1.00 92.88 85 VAL A CA 1
ATOM 685 C C . VAL A 1 85 ? 0.053 -8.076 -0.317 1.00 92.88 85 VAL A C 1
ATOM 687 O O . VAL A 1 85 ? 0.452 -9.216 -0.082 1.00 92.88 85 VAL A O 1
ATOM 690 N N . LEU A 1 86 ? -0.457 -7.714 -1.491 1.00 91.62 86 LEU A N 1
ATOM 691 C CA . LEU A 1 86 ? -0.628 -8.627 -2.617 1.00 91.62 86 LEU A CA 1
ATOM 692 C C . LEU A 1 86 ? 0.431 -8.353 -3.683 1.00 91.62 86 LEU A C 1
ATOM 694 O O . LEU A 1 86 ? 0.704 -7.203 -4.027 1.00 91.62 86 LEU A O 1
ATOM 698 N N . LYS A 1 87 ? 1.014 -9.422 -4.231 1.00 89.75 87 LYS A N 1
ATOM 699 C CA . LYS A 1 87 ? 1.884 -9.326 -5.405 1.00 89.75 87 LYS A CA 1
ATOM 700 C C . LYS A 1 87 ? 1.024 -9.162 -6.655 1.00 89.75 87 LYS A C 1
ATOM 702 O O . LYS A 1 87 ? 0.154 -9.992 -6.906 1.00 89.75 87 LYS A O 1
ATOM 707 N N . VAL A 1 88 ? 1.316 -8.139 -7.455 1.00 91.31 88 VAL A N 1
ATOM 708 C CA . VAL A 1 88 ? 0.671 -7.905 -8.754 1.00 91.31 88 VAL A CA 1
ATOM 709 C C . VAL A 1 88 ? 1.720 -8.077 -9.857 1.00 91.31 88 VAL A C 1
ATOM 711 O O . VAL A 1 88 ? 2.598 -7.226 -10.000 1.00 91.31 88 VAL A O 1
ATOM 714 N N . PRO A 1 89 ? 1.692 -9.190 -10.610 1.00 91.69 89 PRO A N 1
ATOM 715 C CA . PRO A 1 89 ? 2.591 -9.394 -11.740 1.00 91.69 89 PRO A CA 1
ATOM 716 C C . PRO A 1 89 ? 2.258 -8.431 -12.882 1.00 91.69 89 PRO A C 1
ATOM 718 O O . PRO A 1 89 ? 1.095 -8.257 -13.224 1.00 91.69 89 PRO A O 1
ATOM 721 N N . THR A 1 90 ? 3.274 -7.862 -13.529 1.00 88.81 90 THR A N 1
ATOM 722 C CA . THR A 1 90 ? 3.094 -6.981 -14.701 1.00 88.81 90 THR A CA 1
ATOM 723 C C . THR A 1 90 ? 2.874 -7.748 -16.006 1.00 88.81 90 THR A C 1
ATOM 725 O O . THR A 1 90 ? 2.578 -7.156 -17.042 1.00 88.81 90 THR A O 1
ATOM 728 N N . ASN A 1 91 ? 3.073 -9.068 -15.991 1.00 87.06 91 ASN A N 1
ATOM 729 C CA . ASN A 1 91 ? 2.891 -9.935 -17.147 1.00 87.06 91 ASN A CA 1
ATOM 730 C C . ASN A 1 91 ? 2.530 -11.375 -16.690 1.00 87.06 91 ASN A C 1
ATOM 732 O O . ASN A 1 91 ? 2.725 -11.704 -15.517 1.00 87.06 91 ASN A O 1
ATOM 736 N N . PRO A 1 92 ? 2.029 -12.253 -17.582 1.00 90.44 92 PRO A N 1
ATOM 737 C CA . PRO A 1 92 ? 1.556 -13.600 -17.236 1.00 90.44 92 PRO A CA 1
ATOM 738 C C . PRO A 1 92 ? 2.670 -14.661 -17.050 1.00 90.44 92 PRO A C 1
ATOM 740 O O . PRO A 1 92 ? 2.417 -15.859 -17.201 1.00 90.44 92 PRO A O 1
ATOM 743 N N . TRP A 1 93 ? 3.906 -14.261 -16.728 1.00 89.69 93 TRP A N 1
ATOM 744 C CA . TRP A 1 93 ? 5.035 -15.164 -16.458 1.00 89.69 93 TRP A CA 1
ATOM 745 C C . TRP A 1 93 ? 4.872 -16.111 -15.254 1.00 89.69 93 TRP A C 1
ATOM 747 O O . TRP A 1 93 ? 5.464 -17.197 -15.311 1.00 89.69 93 TRP A O 1
ATOM 757 N N . PRO A 1 94 ? 4.136 -15.778 -14.167 1.00 90.06 94 PRO A N 1
ATOM 758 C CA . PRO A 1 94 ? 4.086 -16.648 -12.998 1.00 90.06 94 PRO A CA 1
ATOM 759 C C . PRO A 1 94 ? 3.567 -18.048 -13.335 1.00 90.06 94 PRO A C 1
ATOM 761 O O . PRO A 1 94 ? 2.673 -18.228 -14.163 1.00 90.06 94 PRO A O 1
ATOM 764 N N . LYS A 1 95 ? 4.122 -19.070 -12.672 1.00 90.50 95 LYS A N 1
ATOM 765 C CA . LYS A 1 95 ? 3.653 -20.459 -12.830 1.00 90.50 95 LYS A CA 1
ATOM 766 C C . LYS A 1 95 ? 2.295 -20.683 -12.172 1.00 90.50 95 LYS A C 1
ATOM 768 O O . LYS A 1 95 ? 1.501 -21.467 -12.688 1.00 90.50 95 LYS A O 1
ATOM 773 N N . ASP A 1 96 ? 2.060 -20.009 -11.049 1.00 94.12 96 ASP A N 1
ATOM 774 C CA . ASP A 1 96 ? 0.785 -20.048 -10.346 1.00 94.12 96 ASP A CA 1
ATOM 775 C C . ASP A 1 96 ? -0.344 -19.543 -11.255 1.00 94.12 96 ASP A C 1
ATOM 777 O O . ASP A 1 96 ? -0.215 -18.510 -11.916 1.00 94.12 96 ASP A O 1
ATOM 781 N N . ARG A 1 97 ? -1.448 -20.296 -11.307 1.00 94.75 97 ARG A N 1
ATOM 782 C CA . ARG A 1 97 ? -2.554 -20.013 -12.227 1.00 94.75 97 ARG A CA 1
ATOM 783 C C . ARG A 1 97 ? -3.234 -18.684 -11.904 1.00 94.75 97 ARG A C 1
ATOM 785 O O . ARG A 1 97 ? -3.551 -17.942 -12.828 1.00 94.75 97 ARG A O 1
ATOM 792 N N . HIS A 1 98 ? -3.429 -18.379 -10.625 1.00 93.88 98 HIS A N 1
ATOM 793 C CA . HIS A 1 98 ? -4.108 -17.161 -10.204 1.00 93.88 98 HIS A CA 1
ATOM 794 C C . HIS A 1 98 ? -3.256 -15.922 -10.504 1.00 93.88 98 HIS A C 1
ATOM 796 O O . HIS A 1 98 ? -3.733 -14.970 -11.119 1.00 93.88 98 HIS A O 1
ATOM 802 N N . LEU A 1 99 ? -1.963 -15.963 -10.174 1.00 93.38 99 LEU A N 1
ATOM 803 C CA . LEU A 1 99 ? -1.031 -14.877 -10.493 1.00 93.38 99 LEU A CA 1
ATOM 804 C C . LEU A 1 99 ? -0.848 -14.686 -12.004 1.00 93.38 99 LEU A C 1
ATOM 806 O O . LEU A 1 99 ? -0.702 -13.557 -12.468 1.00 93.38 99 LEU A O 1
ATOM 810 N N . LYS A 1 100 ? -0.888 -15.768 -12.787 1.00 93.69 100 LYS A N 1
ATOM 811 C CA . LYS A 1 100 ? -0.860 -15.695 -14.252 1.00 93.69 100 LYS A CA 1
ATOM 812 C C . LYS A 1 100 ? -2.076 -14.966 -14.816 1.00 93.69 100 LYS A C 1
ATOM 814 O O . LYS A 1 100 ? -1.914 -14.145 -15.714 1.00 93.69 100 LYS A O 1
ATOM 819 N N . GLU A 1 101 ? -3.269 -15.259 -14.299 1.00 95.00 101 GLU A N 1
ATOM 820 C CA . GLU A 1 101 ? -4.506 -14.577 -14.693 1.00 95.00 101 GLU A CA 1
ATOM 821 C C . GLU A 1 101 ? -4.435 -13.081 -14.341 1.00 95.00 101 GLU A C 1
ATOM 823 O O . GLU A 1 101 ? -4.675 -12.248 -15.213 1.00 95.00 101 GLU A O 1
ATOM 828 N N . ILE A 1 102 ? -3.989 -12.725 -13.128 1.00 94.56 102 ILE A N 1
ATOM 829 C CA . ILE A 1 102 ? -3.762 -11.320 -12.732 1.00 94.56 102 ILE A CA 1
ATOM 830 C C . ILE A 1 102 ? -2.778 -10.634 -13.687 1.00 94.56 102 ILE A C 1
ATOM 832 O O . ILE A 1 102 ? -3.071 -9.564 -14.212 1.00 94.56 102 ILE A O 1
ATOM 836 N N . GLY A 1 103 ? -1.635 -11.265 -13.963 1.00 93.06 103 GLY A N 1
ATOM 837 C CA . GLY A 1 103 ? -0.628 -10.709 -14.864 1.00 93.06 103 GLY A CA 1
ATOM 838 C C . GLY A 1 103 ? -1.106 -10.562 -16.310 1.00 93.06 103 GLY A C 1
ATOM 839 O O . GLY A 1 103 ? -0.642 -9.672 -17.019 1.00 93.06 103 GLY A O 1
ATOM 840 N N . ALA A 1 104 ? -2.042 -11.401 -16.761 1.00 93.75 104 ALA A N 1
ATOM 841 C CA . ALA A 1 104 ? -2.665 -11.260 -18.073 1.00 93.75 104 ALA A CA 1
ATOM 842 C C . ALA A 1 104 ? -3.593 -10.037 -18.142 1.00 93.75 104 ALA A C 1
ATOM 844 O O . ALA A 1 104 ? -3.613 -9.362 -19.170 1.00 93.75 104 ALA A O 1
ATOM 845 N N . PHE A 1 105 ? -4.320 -9.737 -17.059 1.00 92.75 105 PHE A N 1
ATOM 846 C CA . PHE A 1 105 ? -5.143 -8.528 -16.957 1.00 92.75 105 PHE A CA 1
ATOM 847 C C . PHE A 1 105 ? -4.306 -7.259 -16.805 1.00 92.75 105 PHE A C 1
ATOM 849 O O . PHE A 1 105 ? -4.663 -6.235 -17.381 1.00 92.75 105 PHE A O 1
ATOM 856 N N . GLU A 1 106 ? -3.187 -7.327 -16.083 1.00 91.25 106 GLU A N 1
ATOM 857 C CA . GLU A 1 106 ? -2.369 -6.143 -15.827 1.00 91.25 106 GLU A CA 1
ATOM 858 C C . GLU A 1 106 ? -1.444 -5.778 -16.991 1.00 91.25 106 GLU A C 1
ATOM 860 O O . GLU A 1 106 ? -1.154 -4.606 -17.210 1.00 91.25 106 GLU A O 1
ATOM 865 N N . LEU A 1 107 ? -1.034 -6.750 -17.810 1.00 90.56 107 LEU A N 1
ATOM 866 C CA . LEU A 1 107 ? -0.187 -6.507 -18.979 1.00 90.56 107 LEU A CA 1
ATOM 867 C C . LEU A 1 107 ? -0.701 -5.410 -19.938 1.00 90.56 107 LEU A C 1
ATOM 869 O O . LEU A 1 107 ? 0.104 -4.550 -20.305 1.00 90.56 107 LEU A O 1
ATOM 873 N N . PRO A 1 108 ? -1.971 -5.404 -20.403 1.00 90.75 108 PRO A N 1
ATOM 874 C CA . PRO A 1 108 ? -2.470 -4.318 -21.247 1.00 90.75 108 PRO A CA 1
ATOM 875 C C . PRO A 1 108 ? -2.458 -2.975 -20.509 1.00 90.75 108 PRO A C 1
ATOM 877 O O . PRO A 1 108 ? -2.005 -1.987 -21.077 1.00 90.75 108 PRO A O 1
ATOM 880 N N . HIS A 1 109 ? -2.850 -2.953 -19.232 1.00 86.12 109 HIS A N 1
ATOM 881 C CA . HIS A 1 109 ? -2.857 -1.737 -18.418 1.00 86.12 109 HIS A CA 1
ATOM 882 C C . HIS A 1 109 ? -1.448 -1.142 -18.285 1.00 86.12 109 HIS A C 1
ATOM 884 O O . HIS A 1 109 ? -1.218 0.042 -18.530 1.00 86.12 109 HIS A O 1
ATOM 890 N N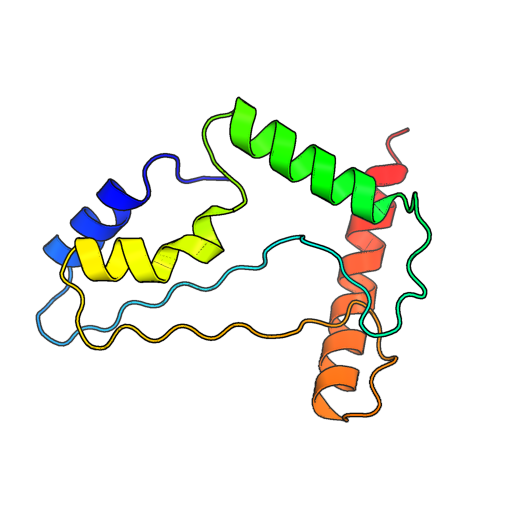 . PHE A 1 110 ? -0.471 -1.996 -17.987 1.00 84.81 110 PHE A N 1
ATOM 891 C CA . PHE A 1 110 ? 0.931 -1.626 -17.868 1.00 84.81 110 PHE A CA 1
ATOM 892 C C . PHE A 1 110 ? 1.517 -1.127 -19.196 1.00 84.81 110 PHE A C 1
ATOM 894 O O . PHE A 1 110 ? 2.244 -0.132 -19.222 1.00 84.81 110 PHE A O 1
ATOM 901 N N . ARG A 1 111 ? 1.173 -1.776 -20.317 1.00 84.25 111 ARG A N 1
ATOM 902 C CA . ARG A 1 111 ? 1.581 -1.339 -21.662 1.00 84.25 111 ARG A CA 1
ATOM 903 C C . ARG A 1 111 ? 1.011 0.025 -22.023 1.00 84.25 111 ARG A C 1
ATOM 905 O O . ARG A 1 111 ? 1.748 0.830 -22.582 1.00 84.25 111 ARG A O 1
ATOM 912 N N . ASP A 1 112 ? -0.244 0.296 -21.683 1.00 85.44 112 ASP A N 1
ATOM 913 C CA . ASP A 1 112 ? -0.875 1.590 -21.942 1.00 85.44 112 ASP A CA 1
ATOM 914 C C . ASP A 1 112 ? -0.234 2.703 -21.106 1.00 85.44 112 ASP A C 1
ATOM 916 O O . ASP A 1 112 ? 0.024 3.792 -21.621 1.00 85.44 112 ASP A O 1
ATOM 920 N N . ILE A 1 113 ? 0.077 2.437 -19.832 1.00 79.38 113 ILE A N 1
ATOM 921 C CA . ILE A 1 113 ? 0.784 3.390 -18.962 1.00 79.38 113 ILE A CA 1
ATOM 922 C C . ILE A 1 113 ? 2.151 3.739 -19.556 1.00 79.38 113 ILE A C 1
ATOM 924 O O . ILE A 1 113 ? 2.467 4.917 -19.715 1.00 79.38 113 ILE A O 1
ATOM 928 N N . ILE A 1 114 ? 2.938 2.727 -19.931 1.00 74.19 114 ILE A N 1
ATOM 929 C CA . ILE A 1 114 ? 4.259 2.919 -20.543 1.00 74.19 114 ILE A CA 1
ATOM 930 C C . ILE A 1 114 ? 4.125 3.652 -21.879 1.00 74.19 114 ILE A C 1
ATOM 932 O O . ILE A 1 114 ? 4.786 4.665 -22.096 1.00 74.19 114 ILE A O 1
ATOM 936 N N . GLY A 1 115 ? 3.248 3.181 -22.765 1.00 76.00 115 GLY A N 1
ATOM 937 C CA . GLY A 1 115 ? 3.037 3.780 -24.079 1.00 76.00 115 GLY A CA 1
ATOM 938 C C . GLY A 1 115 ? 2.696 5.265 -23.980 1.00 76.00 115 GLY A C 1
ATOM 939 O O . GLY A 1 115 ? 3.307 6.079 -24.663 1.00 76.00 115 GLY A O 1
ATOM 940 N N . ASN A 1 116 ? 1.797 5.644 -23.070 1.00 70.88 116 ASN A N 1
ATOM 941 C CA . ASN A 1 116 ? 1.399 7.040 -22.882 1.00 70.88 116 ASN A CA 1
ATOM 942 C C . ASN A 1 116 ? 2.453 7.897 -22.165 1.00 70.88 116 ASN A C 1
ATOM 944 O O . ASN A 1 116 ? 2.526 9.100 -22.422 1.00 70.88 116 ASN A O 1
ATOM 948 N N . ALA A 1 117 ? 3.252 7.310 -21.270 1.00 65.38 117 ALA A N 1
ATOM 949 C CA . ALA A 1 117 ? 4.325 8.018 -20.578 1.00 65.38 117 ALA A CA 1
ATOM 950 C C . ALA A 1 117 ? 5.480 8.378 -21.529 1.00 65.38 117 ALA A C 1
ATOM 952 O O . ALA A 1 117 ? 5.999 9.489 -21.453 1.00 65.38 117 ALA A O 1
ATOM 953 N N . PHE A 1 118 ? 5.839 7.476 -22.452 1.00 60.31 118 PHE A N 1
ATOM 954 C CA . PHE A 1 118 ? 6.967 7.669 -23.373 1.00 60.31 118 PHE A CA 1
ATOM 955 C C . PHE A 1 118 ? 6.579 8.247 -24.744 1.00 60.31 118 PHE A C 1
ATOM 957 O O . PHE A 1 118 ? 7.433 8.819 -25.410 1.00 60.31 118 PHE A O 1
ATOM 964 N N . ALA A 1 119 ? 5.309 8.183 -25.167 1.00 56.94 119 ALA A N 1
ATOM 965 C CA . ALA A 1 119 ? 4.857 8.781 -26.435 1.00 56.94 119 ALA A CA 1
ATOM 966 C C . ALA A 1 119 ? 4.730 10.319 -26.411 1.00 56.94 119 ALA A C 1
ATOM 968 O O . ALA A 1 119 ? 4.335 10.916 -27.410 1.00 56.94 119 ALA A O 1
ATOM 969 N N . ARG A 1 120 ? 5.024 10.971 -25.279 1.00 46.50 120 ARG A N 1
ATOM 970 C CA . ARG A 1 120 ? 5.028 12.440 -25.141 1.00 46.50 120 ARG A CA 1
ATOM 971 C C . ARG A 1 120 ? 6.438 13.054 -25.126 1.00 46.50 120 ARG A C 1
ATOM 973 O O . ARG A 1 120 ? 6.564 14.216 -24.742 1.00 46.50 120 ARG A O 1
ATOM 980 N N . GLY A 1 121 ? 7.458 12.283 -25.511 1.00 40.81 121 GLY A N 1
ATOM 981 C CA . GLY A 1 121 ? 8.823 12.759 -25.768 1.00 40.81 121 GLY A CA 1
ATOM 982 C C . GLY A 1 121 ? 9.012 13.219 -27.204 1.00 40.81 121 GLY A C 1
ATOM 983 O O . GLY A 1 121 ? 8.526 12.501 -28.106 1.00 40.81 121 GLY A O 1
#

Organism: NCBI:txid44412

Secondary structure (DSSP, 8-state):
---S-HHHHHHHHHHHSPTT--------------SSS---SS-HHHHHHHHHHHHHHHTT--TTGGGGHHHHHHHHT-SS---------SSS--SSHHHHHHHHHHHHHHHHHHHHHHTT-

pLDDT: mean 88.1, std 10.46, range [40.81, 97.44]

Radius of gyration: 17.47 Å; chains: 1; bounding box: 41×38×44 Å

InterPro domains:
  IPR029063 S-adenosyl-L-methionine-dependent methyltransferase superfamily [SSF53335] (3-115)

Foldseek 3Di:
DPDQDLLVVLLVVLVPDDPPDDDDDDDDQLCDDDPVPPDDPDDPSNVVNVVVQVVCVVVNRGSCCLVCNQVSNVVSPDPPRDDDDDDQACALPDPDPVNNVSNPVNVVVSVVVVCVVPVVD

Sequence (121 aa):
MAIRDWPRLMQQAFDHFKPGAYFQLSGSVPDFKSDDGTLPPDPAYIEMGKTYFEMSQRIGCSGWEPTRWKEHSQNAGFKDVVEQVLKVPTNPWPKDRHLKEIGAFELPHFRDIIGNAFARG